Protein AF-A0A2V9J585-F1 (afdb_monomer)

Secondary structure (DSSP, 8-state):
--EEEEEEESSPPPPB---SS--S-EEEEPPGGGGGGGGGS-TT--EEEEEE-SSTTS----B--SSGGGTTPPPPHHHHHHHHHHHHHHHHHHTTSS-EEEEEEETT-TTSPP-EEEEEEGGGGG-TT--BPTTEEEEEEP-

Structure (mmCIF, N/CA/C/O backbone):
data_AF-A0A2V9J585-F1
#
_entry.id   AF-A0A2V9J585-F1
#
loop_
_atom_site.group_PDB
_atom_site.id
_atom_site.type_symbol
_atom_site.label_atom_id
_atom_site.label_alt_id
_atom_site.label_comp_id
_atom_site.label_asym_id
_atom_site.label_entity_id
_atom_site.label_seq_id
_atom_site.pdbx_PDB_ins_code
_atom_site.Cartn_x
_atom_site.Cartn_y
_atom_site.Cartn_z
_atom_site.occupancy
_atom_site.B_iso_or_equiv
_atom_site.auth_seq_id
_atom_site.auth_comp_id
_atom_site.auth_asym_id
_atom_site.auth_atom_id
_atom_site.pdbx_PDB_model_num
ATOM 1 N N . MET A 1 1 ? 8.440 -3.587 -15.898 1.00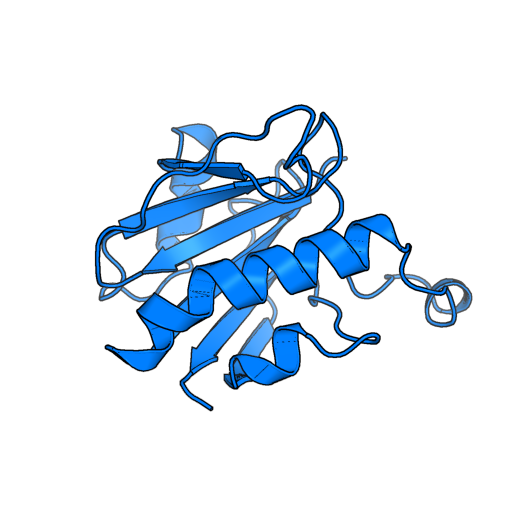 71.62 1 MET A N 1
ATOM 2 C CA . MET A 1 1 ? 7.281 -4.214 -15.216 1.00 71.62 1 MET A CA 1
ATOM 3 C C . MET A 1 1 ? 6.561 -3.144 -14.399 1.00 71.62 1 MET A C 1
ATOM 5 O O . MET A 1 1 ? 7.048 -2.021 -14.403 1.00 71.62 1 MET A O 1
ATOM 9 N N . CYS A 1 2 ? 5.401 -3.415 -13.790 1.00 87.12 2 CYS A N 1
ATOM 10 C CA . CYS A 1 2 ? 4.677 -2.428 -12.969 1.00 87.12 2 CYS A CA 1
ATOM 11 C C . CYS A 1 2 ? 4.684 -2.841 -11.495 1.00 87.12 2 CYS A C 1
ATOM 13 O O . CYS A 1 2 ? 4.619 -4.032 -11.210 1.00 87.12 2 CYS A O 1
ATOM 15 N N . GLN A 1 3 ? 4.762 -1.877 -10.582 1.00 90.12 3 GLN A N 1
ATOM 16 C CA . GLN A 1 3 ? 4.673 -2.115 -9.143 1.00 90.12 3 GLN A CA 1
ATOM 17 C C . GLN A 1 3 ? 3.216 -2.250 -8.699 1.00 90.12 3 GLN A C 1
ATOM 19 O O . GLN A 1 3 ? 2.321 -1.617 -9.267 1.00 90.12 3 GLN A O 1
ATOM 24 N N . ARG A 1 4 ? 2.997 -3.018 -7.633 1.00 90.31 4 ARG A N 1
ATOM 25 C CA . ARG A 1 4 ? 1.722 -3.125 -6.928 1.00 90.31 4 ARG A CA 1
ATOM 26 C C . ARG A 1 4 ? 1.959 -3.083 -5.427 1.00 90.31 4 ARG A C 1
ATOM 28 O O . ARG A 1 4 ? 2.781 -3.831 -4.905 1.00 90.31 4 ARG A O 1
ATOM 35 N N . LEU A 1 5 ? 1.222 -2.209 -4.747 1.00 95.38 5 LEU A N 1
ATOM 36 C CA . LEU A 1 5 ? 1.200 -2.148 -3.292 1.00 95.38 5 LEU A CA 1
ATOM 37 C C . LEU A 1 5 ? -0.072 -2.823 -2.788 1.00 95.38 5 LEU A C 1
ATOM 39 O O . LEU A 1 5 ? -1.173 -2.422 -3.153 1.00 95.38 5 LEU A O 1
ATOM 43 N N . TYR A 1 6 ? 0.067 -3.809 -1.920 1.00 96.69 6 TYR A N 1
ATOM 44 C CA . TYR A 1 6 ? -1.046 -4.464 -1.250 1.00 96.69 6 TYR A CA 1
ATOM 45 C C . TYR A 1 6 ? -1.171 -3.956 0.180 1.00 96.69 6 TYR A C 1
ATOM 47 O O . TYR A 1 6 ? -0.166 -3.696 0.841 1.00 96.69 6 TYR A O 1
ATOM 55 N N . ILE A 1 7 ? -2.407 -3.810 0.652 1.00 96.56 7 ILE A N 1
ATOM 56 C CA . ILE A 1 7 ? -2.727 -3.340 2.000 1.00 96.56 7 ILE A CA 1
ATOM 57 C C . ILE A 1 7 ? -3.572 -4.402 2.693 1.00 96.56 7 ILE A C 1
ATOM 59 O O . ILE A 1 7 ? -4.631 -4.775 2.189 1.00 96.56 7 ILE A O 1
ATOM 63 N N . ALA A 1 8 ? -3.133 -4.836 3.868 1.00 95.81 8 ALA A N 1
ATOM 64 C CA . ALA A 1 8 ? -3.860 -5.744 4.736 1.00 95.81 8 ALA A CA 1
ATOM 65 C C . ALA A 1 8 ? -4.245 -5.044 6.041 1.00 95.81 8 ALA A C 1
ATOM 67 O O . ALA A 1 8 ? -3.411 -4.445 6.724 1.00 95.81 8 ALA A O 1
ATOM 68 N N . SER A 1 9 ? -5.526 -5.116 6.386 1.00 93.56 9 SER A N 1
ATOM 69 C CA . SER A 1 9 ? -6.116 -4.448 7.544 1.00 93.56 9 SER A CA 1
ATOM 70 C C . SER A 1 9 ? -7.026 -5.399 8.320 1.00 93.56 9 SER A C 1
ATOM 72 O O . SER A 1 9 ? -7.628 -6.312 7.756 1.00 93.56 9 SER A O 1
ATOM 74 N N . ARG A 1 10 ? -7.139 -5.166 9.632 1.00 90.44 10 ARG A N 1
ATOM 75 C CA . ARG A 1 10 ? -8.094 -5.868 10.507 1.00 90.44 10 ARG A CA 1
ATOM 76 C C . ARG A 1 10 ? -9.520 -5.333 10.386 1.00 90.44 10 ARG A C 1
AT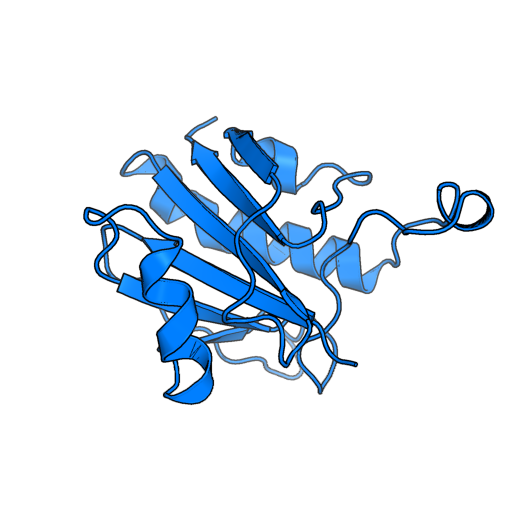OM 78 O O . ARG A 1 10 ? -10.457 -5.980 10.823 1.00 90.44 10 ARG A O 1
ATOM 85 N N . GLU A 1 11 ? -9.672 -4.133 9.838 1.00 89.19 11 GLU A N 1
ATOM 86 C CA . GLU A 1 11 ? -10.960 -3.475 9.613 1.00 89.19 11 GLU A CA 1
ATOM 87 C C . GLU A 1 11 ? -11.112 -3.098 8.137 1.00 89.19 11 GLU A C 1
ATOM 89 O O . GLU A 1 11 ? -10.098 -2.854 7.465 1.00 89.19 11 GLU A O 1
ATOM 94 N N . PRO A 1 12 ? -12.350 -3.011 7.623 1.00 91.9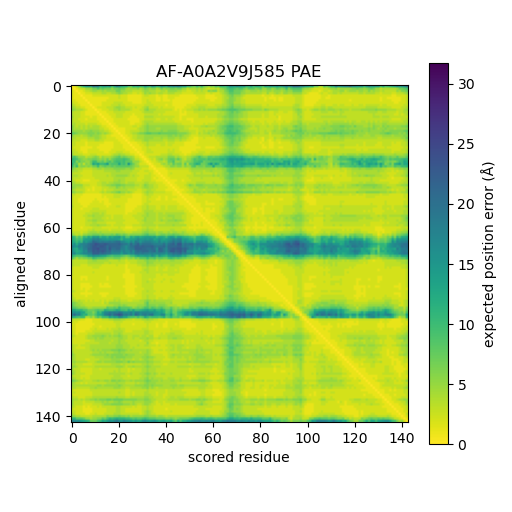4 12 PRO A N 1
ATOM 95 C CA . PRO A 1 12 ? -12.585 -2.628 6.244 1.00 91.94 12 PRO A CA 1
ATOM 96 C C . PRO A 1 12 ? -12.073 -1.210 5.981 1.00 91.94 12 PRO A C 1
ATOM 98 O O . PRO A 1 12 ? -12.373 -0.261 6.707 1.00 91.94 12 PRO A O 1
ATOM 101 N N . LEU A 1 13 ? -11.310 -1.064 4.902 1.00 93.31 13 LEU A N 1
ATOM 102 C CA . LEU A 1 13 ? -10.798 0.215 4.445 1.00 93.31 13 LEU A CA 1
ATOM 103 C C . LEU A 1 13 ? -11.760 0.874 3.455 1.00 93.31 13 LEU A C 1
ATOM 105 O O . LEU A 1 13 ? -12.401 0.215 2.633 1.00 93.31 13 LEU A O 1
ATOM 109 N N . ARG A 1 14 ? -11.832 2.208 3.503 1.00 94.81 14 ARG A N 1
ATOM 110 C CA . ARG A 1 14 ? -12.602 2.994 2.534 1.00 94.81 14 ARG A CA 1
ATOM 111 C C . ARG A 1 14 ? -11.933 2.920 1.164 1.00 94.81 14 ARG A C 1
ATOM 113 O O . ARG A 1 14 ? -10.779 3.313 1.033 1.00 94.81 14 ARG A O 1
ATOM 120 N N . LEU A 1 15 ? -12.671 2.519 0.137 1.00 96.69 15 LEU A N 1
ATOM 121 C CA . LEU A 1 15 ? -12.165 2.543 -1.235 1.00 96.69 15 LEU A CA 1
ATOM 122 C C . LEU A 1 15 ? -11.917 3.980 -1.710 1.00 96.69 15 LEU A C 1
ATOM 124 O O . LEU A 1 15 ? -12.672 4.901 -1.384 1.00 96.69 15 LEU A O 1
ATOM 128 N N . LEU A 1 16 ? -10.866 4.156 -2.504 1.00 96.00 16 LEU A N 1
ATOM 129 C CA . LEU A 1 16 ? -10.500 5.430 -3.107 1.00 96.00 16 LEU A CA 1
ATOM 130 C C . LEU A 1 16 ? -10.340 5.246 -4.606 1.00 96.00 16 LEU A C 1
ATOM 132 O O . LEU A 1 16 ? -9.646 4.338 -5.050 1.00 96.00 16 LEU A O 1
ATOM 136 N N . LYS A 1 17 ? -10.951 6.139 -5.380 1.00 94.44 17 LYS A N 1
ATOM 137 C CA . LYS A 1 17 ? -10.781 6.195 -6.828 1.00 94.44 17 LYS A CA 1
ATOM 138 C C . LYS A 1 17 ? -9.992 7.445 -7.177 1.00 94.44 17 LYS A C 1
ATOM 140 O O . LYS A 1 17 ? -10.307 8.523 -6.675 1.00 94.44 17 LYS A O 1
ATOM 145 N N . LYS A 1 18 ? -9.015 7.309 -8.071 1.00 92.19 18 LYS A N 1
ATOM 146 C CA . LYS A 1 18 ? -8.314 8.472 -8.612 1.00 92.19 18 LYS A CA 1
ATOM 147 C C . LYS A 1 18 ? -9.266 9.369 -9.382 1.00 92.19 18 LYS A C 1
ATOM 149 O O . LYS A 1 18 ? -10.143 8.909 -10.116 1.00 92.19 18 LYS A O 1
ATOM 154 N N . THR A 1 19 ? -9.023 10.662 -9.273 1.00 91.88 19 THR A N 1
ATOM 155 C CA . THR A 1 19 ? -9.659 11.675 -10.113 1.00 91.88 19 THR A CA 1
ATOM 156 C C . THR A 1 19 ? -8.588 12.584 -10.700 1.00 91.88 19 THR A C 1
ATOM 158 O O . THR A 1 19 ? -7.430 12.534 -10.291 1.00 91.88 19 THR A O 1
ATOM 161 N N . LYS A 1 20 ? -8.965 13.456 -11.641 1.00 89.81 20 LYS A N 1
ATOM 162 C CA . LYS A 1 20 ? -8.043 14.477 -12.162 1.00 89.81 20 LYS A CA 1
ATOM 163 C C . LYS A 1 20 ? -7.520 15.416 -11.064 1.00 89.81 20 LYS A C 1
ATOM 165 O O . LYS A 1 20 ? -6.421 15.935 -11.197 1.00 89.81 20 LYS A O 1
ATOM 170 N N . HIS A 1 21 ? -8.293 15.620 -9.995 1.00 89.81 21 HIS A N 1
ATOM 171 C CA . HIS A 1 21 ? -7.930 16.493 -8.875 1.00 89.81 21 HIS A CA 1
ATOM 172 C C . HIS A 1 21 ? -7.216 15.745 -7.739 1.00 89.81 21 HIS A C 1
ATOM 174 O O . HIS A 1 21 ? -6.456 16.351 -6.993 1.00 89.81 21 HIS A O 1
ATOM 180 N N . GLU A 1 22 ? -7.417 14.429 -7.628 1.00 89.88 22 GLU A N 1
ATOM 181 C CA . GLU A 1 22 ? -6.745 13.562 -6.655 1.00 89.88 22 GLU A CA 1
ATOM 182 C C . GLU A 1 22 ? -6.152 12.320 -7.356 1.00 89.88 22 GLU A C 1
ATOM 184 O O . GLU A 1 22 ? -6.733 11.232 -7.289 1.00 89.88 22 GLU A O 1
ATOM 189 N N . PRO A 1 23 ? -5.015 12.453 -8.068 1.00 93.88 23 PRO A N 1
ATOM 190 C CA . PRO A 1 23 ? -4.446 11.357 -8.859 1.00 93.88 23 PRO A CA 1
ATOM 191 C C . PRO A 1 23 ? -3.500 10.443 -8.065 1.00 93.88 23 PRO A C 1
ATOM 193 O O . PRO A 1 23 ? -3.114 9.389 -8.560 1.00 93.88 23 PRO A O 1
ATOM 196 N N . TYR A 1 24 ? -3.109 10.832 -6.850 1.00 95.56 24 TYR A N 1
ATOM 197 C CA . TYR A 1 24 ? -1.948 10.267 -6.148 1.00 95.56 24 TYR A CA 1
ATOM 198 C C . TYR A 1 24 ? -2.213 8.981 -5.363 1.00 95.56 24 TYR A C 1
ATOM 200 O O . TYR A 1 24 ? -1.274 8.396 -4.835 1.00 95.56 24 TYR A O 1
ATOM 208 N N . LEU A 1 25 ? -3.467 8.538 -5.251 1.00 96.69 25 LEU A N 1
ATOM 209 C CA . LEU A 1 25 ? -3.783 7.279 -4.585 1.00 96.69 25 LEU A CA 1
ATOM 210 C C . LEU A 1 25 ? -5.105 6.706 -5.086 1.00 96.69 25 LEU A C 1
ATOM 212 O O . LEU A 1 25 ? -6.132 7.382 -5.108 1.00 96.69 25 LEU A O 1
ATOM 216 N N . GLU A 1 26 ? -5.074 5.428 -5.419 1.00 96.62 26 GLU A N 1
ATOM 217 C CA . GLU A 1 26 ? -6.241 4.577 -5.592 1.00 96.62 26 GLU A CA 1
ATOM 218 C C . GLU A 1 26 ? -6.195 3.463 -4.548 1.00 96.62 26 GLU A C 1
ATOM 220 O O . GLU A 1 26 ? -5.114 2.955 -4.263 1.00 96.62 26 GLU A O 1
ATOM 225 N N . VAL A 1 27 ? -7.345 3.057 -4.013 1.00 97.06 27 VAL A N 1
ATOM 226 C CA . VAL A 1 27 ? -7.484 1.858 -3.180 1.00 97.06 27 VAL A CA 1
ATOM 227 C C . VAL A 1 27 ? -8.708 1.086 -3.645 1.00 97.06 27 VAL A C 1
ATOM 229 O O . VAL A 1 27 ? -9.835 1.584 -3.565 1.00 97.06 27 VAL A O 1
ATOM 232 N N . ARG A 1 28 ? -8.481 -0.136 -4.122 1.00 96.25 28 ARG A N 1
ATOM 233 C CA . ARG A 1 28 ? -9.509 -1.051 -4.630 1.00 96.25 28 ARG A CA 1
ATOM 234 C C . ARG A 1 28 ? -9.502 -2.354 -3.828 1.00 96.25 28 ARG A C 1
ATOM 236 O O . ARG A 1 28 ? -8.472 -2.684 -3.238 1.00 96.25 28 ARG A O 1
ATOM 243 N N . PRO A 1 29 ? -10.620 -3.102 -3.793 1.00 95.75 29 PRO A N 1
ATOM 244 C CA . PRO A 1 29 ? -10.613 -4.465 -3.270 1.00 95.75 29 PRO A CA 1
ATOM 245 C C . PRO A 1 29 ? -9.546 -5.309 -3.974 1.00 95.75 29 PRO A C 1
ATOM 247 O O . PRO A 1 29 ? -9.229 -5.045 -5.138 1.00 95.75 29 PRO A O 1
ATOM 250 N N . LEU A 1 30 ? -9.002 -6.304 -3.272 1.00 93.12 30 LEU A N 1
ATOM 251 C CA . LEU A 1 30 ? -8.110 -7.286 -3.882 1.00 93.12 30 LEU A CA 1
ATOM 252 C C . LEU A 1 30 ? -8.824 -7.981 -5.053 1.00 93.12 30 LEU A C 1
ATOM 254 O O . LEU A 1 30 ? -9.955 -8.441 -4.898 1.00 93.12 30 LEU A O 1
ATOM 258 N N . ASP A 1 31 ? -8.169 -8.026 -6.210 1.00 84.31 31 ASP A N 1
ATOM 259 C CA . ASP A 1 31 ? -8.638 -8.781 -7.370 1.00 84.31 31 ASP A CA 1
ATOM 260 C C . ASP A 1 31 ? -8.106 -10.224 -7.343 1.00 84.31 31 ASP A C 1
ATOM 262 O O . ASP A 1 31 ? -7.288 -10.592 -6.498 1.00 84.31 31 ASP A O 1
ATOM 266 N N . GLU A 1 32 ? -8.575 -11.060 -8.272 1.00 78.75 32 GLU A N 1
ATOM 267 C CA . GLU A 1 32 ? -8.165 -12.467 -8.349 1.00 78.75 32 GLU A CA 1
ATOM 268 C C . GLU A 1 32 ? -6.651 -12.629 -8.550 1.00 78.75 32 GLU A C 1
ATOM 270 O O . GLU A 1 32 ? -6.055 -13.543 -7.980 1.00 78.75 32 GLU A O 1
ATOM 275 N N . VAL A 1 33 ? -6.012 -11.710 -9.286 1.00 72.50 33 VAL A N 1
ATOM 276 C CA . VAL A 1 33 ? -4.560 -11.724 -9.541 1.00 72.50 33 VAL A CA 1
ATOM 277 C C . VAL A 1 33 ? -3.776 -11.525 -8.244 1.00 72.50 33 VAL A C 1
ATOM 279 O O . VAL A 1 33 ? -2.719 -12.120 -8.065 1.00 72.50 33 VAL A O 1
ATOM 282 N N . GLY A 1 34 ? -4.303 -10.723 -7.319 1.00 74.50 34 GLY A N 1
ATOM 283 C CA . GLY A 1 34 ? -3.716 -10.508 -6.003 1.00 74.50 34 GLY A CA 1
ATOM 284 C C . GLY A 1 34 ? -3.978 -11.628 -4.990 1.00 74.50 34 GLY A C 1
ATOM 285 O O . GLY A 1 34 ? -3.401 -11.596 -3.908 1.00 74.50 34 GLY A O 1
ATOM 286 N N . THR A 1 35 ? -4.807 -12.635 -5.288 1.00 84.19 35 THR A N 1
ATOM 287 C CA . THR A 1 35 ? -5.135 -13.722 -4.338 1.00 84.19 35 THR A CA 1
ATOM 288 C C . THR A 1 35 ? -3.910 -14.378 -3.681 1.00 84.19 35 THR A C 1
ATOM 290 O O . THR A 1 35 ? -3.956 -14.597 -2.463 1.00 84.19 35 THR A O 1
ATOM 293 N N . PRO A 1 36 ? -2.798 -14.640 -4.402 1.00 91.06 36 PRO A N 1
ATOM 294 C CA . PRO A 1 36 ? -1.595 -15.211 -3.806 1.00 91.06 36 PRO A CA 1
ATOM 295 C C . PRO A 1 36 ? -1.030 -14.412 -2.629 1.00 91.06 36 PRO A C 1
ATOM 297 O O . PRO A 1 36 ? -0.583 -15.011 -1.649 1.00 91.06 36 PRO A O 1
ATOM 300 N N . VAL A 1 37 ? -1.136 -13.075 -2.644 1.00 92.00 37 VAL A N 1
ATOM 301 C CA . VAL A 1 37 ? -0.523 -12.223 -1.609 1.00 92.00 37 VAL A CA 1
ATOM 302 C C . VAL A 1 37 ? -1.155 -12.396 -0.230 1.00 92.00 37 VAL A C 1
ATOM 304 O O . VAL A 1 37 ? -0.541 -12.054 0.780 1.00 92.00 37 VAL A O 1
ATOM 307 N N . ARG A 1 38 ? -2.364 -12.976 -0.150 1.00 92.38 38 ARG A N 1
ATOM 308 C CA . ARG A 1 38 ? -3.039 -13.262 1.126 1.00 92.38 38 ARG A CA 1
ATOM 309 C C . ARG A 1 38 ? -2.159 -14.091 2.060 1.00 92.38 38 ARG A C 1
ATOM 311 O O . ARG A 1 38 ? -2.216 -13.886 3.268 1.00 92.38 38 ARG A O 1
ATOM 318 N N . ARG A 1 39 ? -1.354 -15.013 1.521 1.00 92.44 39 ARG A N 1
ATOM 319 C CA . ARG A 1 39 ? -0.506 -15.911 2.321 1.00 92.44 39 ARG A CA 1
ATOM 320 C C . ARG A 1 39 ? 0.663 -15.204 3.009 1.00 92.44 39 ARG A C 1
ATOM 322 O O . ARG A 1 39 ? 1.217 -15.754 3.956 1.00 92.44 39 ARG A O 1
ATOM 329 N N . HIS A 1 40 ? 1.017 -14.005 2.547 1.00 93.62 40 HIS A N 1
ATOM 330 C CA . HIS A 1 40 ? 2.125 -13.218 3.090 1.00 93.62 40 HIS A CA 1
ATOM 331 C C . HIS A 1 40 ? 1.717 -12.406 4.320 1.00 93.62 40 HIS A C 1
ATOM 333 O O . HIS A 1 40 ? 2.559 -12.054 5.144 1.00 93.62 40 HIS A O 1
ATOM 339 N N . PHE A 1 41 ? 0.424 -12.115 4.463 1.00 92.94 41 PHE A N 1
ATOM 340 C CA . PHE A 1 41 ? -0.108 -11.354 5.587 1.00 92.94 41 PHE A CA 1
ATOM 341 C C . PHE A 1 41 ? -0.489 -12.257 6.759 1.00 92.94 41 PHE A C 1
ATOM 343 O O . PHE A 1 41 ? -0.848 -13.426 6.600 1.00 92.94 41 PHE A O 1
ATOM 350 N N . ARG A 1 42 ? -0.442 -11.705 7.977 1.00 90.25 42 ARG A N 1
ATOM 351 C CA . ARG A 1 42 ? -0.869 -12.452 9.170 1.00 90.25 42 ARG A CA 1
ATOM 352 C C . ARG A 1 42 ? -2.376 -12.719 9.109 1.00 90.25 42 ARG A C 1
ATOM 354 O O . ARG A 1 42 ? -3.146 -11.872 8.669 1.00 90.25 42 ARG A O 1
ATOM 361 N N . LYS A 1 43 ? -2.808 -13.872 9.632 1.00 88.06 43 LYS A N 1
ATOM 362 C CA . LYS A 1 43 ? -4.212 -14.340 9.570 1.00 88.06 43 LYS A CA 1
ATOM 363 C C . LYS A 1 43 ? -5.240 -13.367 10.160 1.00 88.06 43 LYS A C 1
ATOM 365 O O . LYS A 1 43 ? -6.393 -13.399 9.763 1.00 88.06 43 LYS A O 1
ATOM 370 N N . GLU A 1 44 ? -4.820 -12.518 11.091 1.00 89.88 44 GLU A N 1
ATOM 371 C CA . GLU A 1 44 ? -5.654 -11.484 11.715 1.00 89.88 44 GLU A CA 1
ATOM 372 C C . GLU A 1 44 ? -6.011 -10.310 10.781 1.00 89.88 44 GLU A C 1
ATOM 374 O O . GLU A 1 44 ? -6.883 -9.514 11.118 1.00 89.88 44 GLU A O 1
ATOM 379 N N . PHE A 1 45 ? -5.353 -10.178 9.622 1.00 90.94 45 PHE A N 1
ATOM 380 C CA . PHE A 1 45 ? -5.673 -9.170 8.609 1.00 90.94 45 PHE A CA 1
ATOM 381 C C . PHE A 1 45 ? -6.631 -9.749 7.564 1.00 90.94 45 PHE A C 1
ATOM 383 O O . PHE A 1 45 ? -6.226 -10.297 6.539 1.00 90.94 45 PHE A O 1
ATOM 390 N N . GLU A 1 46 ? -7.927 -9.646 7.839 1.00 90.38 46 GLU A N 1
ATOM 391 C CA . GLU A 1 46 ? -8.967 -10.270 7.015 1.00 90.38 46 GLU A CA 1
ATOM 392 C C . GLU A 1 46 ? -9.273 -9.485 5.733 1.00 90.38 46 GLU A C 1
ATOM 394 O O . GLU A 1 46 ? -9.655 -10.083 4.719 1.00 90.38 46 GLU A O 1
ATOM 399 N N . HIS A 1 47 ? -9.059 -8.165 5.755 1.00 93.50 47 HIS A N 1
ATOM 400 C CA . HIS A 1 47 ? -9.395 -7.261 4.661 1.00 93.50 47 HIS A CA 1
ATOM 401 C C . HIS A 1 47 ? -8.157 -6.904 3.839 1.00 93.50 47 HIS A C 1
ATOM 403 O O . HIS A 1 47 ? -7.211 -6.306 4.356 1.00 93.50 47 HIS A O 1
ATOM 409 N N . LEU A 1 48 ? -8.190 -7.243 2.549 1.00 95.75 48 LEU A N 1
ATOM 410 C CA . LEU A 1 48 ? -7.083 -7.056 1.615 1.00 95.75 48 LEU A CA 1
ATOM 411 C C . LEU A 1 48 ? -7.478 -6.123 0.471 1.00 95.75 48 LEU A C 1
ATOM 413 O O . LEU A 1 48 ? -8.580 -6.212 -0.077 1.00 95.75 48 LEU A O 1
ATOM 417 N N . TYR A 1 49 ? -6.547 -5.256 0.096 1.00 96.69 49 TYR A N 1
ATOM 418 C CA . TYR A 1 49 ? -6.729 -4.230 -0.922 1.00 96.69 49 TYR A CA 1
ATOM 419 C C . TYR A 1 49 ? -5.485 -4.116 -1.792 1.00 96.69 49 TYR A C 1
ATOM 421 O O . TYR A 1 49 ? -4.379 -4.434 -1.356 1.00 96.69 49 TYR A O 1
ATOM 429 N N . VAL A 1 50 ? -5.669 -3.587 -2.998 1.00 95.75 50 VAL A N 1
ATOM 430 C CA . VAL A 1 50 ? -4.579 -3.130 -3.861 1.00 95.75 50 VAL A CA 1
ATOM 431 C C . VAL A 1 50 ? -4.604 -1.607 -3.934 1.00 95.75 50 VAL A C 1
ATOM 433 O O . VAL A 1 50 ? -5.662 -0.990 -4.100 1.00 95.75 50 VAL A O 1
ATOM 436 N N . ALA A 1 51 ? -3.432 -1.001 -3.795 1.00 95.81 51 ALA A N 1
ATOM 437 C CA . ALA A 1 51 ? -3.218 0.425 -3.903 1.00 95.81 51 ALA A CA 1
ATOM 438 C C . ALA A 1 51 ? -2.442 0.767 -5.176 1.00 95.81 51 ALA A C 1
ATOM 440 O O . ALA A 1 51 ? -1.444 0.131 -5.515 1.00 95.81 51 ALA A O 1
ATOM 441 N N . GLY A 1 52 ? -2.917 1.798 -5.871 1.00 95.06 52 GLY A N 1
ATOM 442 C CA . GLY A 1 52 ? -2.259 2.371 -7.040 1.00 95.06 52 GLY A CA 1
ATOM 443 C C . GLY A 1 52 ? -1.721 3.763 -6.730 1.00 95.06 52 GLY A C 1
ATOM 444 O O . GLY A 1 52 ? -2.476 4.627 -6.285 1.00 95.06 52 GLY A O 1
ATOM 445 N N . ALA A 1 53 ? -0.439 3.987 -7.003 1.00 96.19 53 ALA A N 1
ATOM 446 C CA . ALA A 1 53 ? 0.228 5.287 -6.937 1.00 96.19 53 ALA A CA 1
ATOM 447 C C . ALA A 1 53 ? -0.102 6.152 -8.159 1.00 96.19 53 ALA A C 1
ATOM 449 O O . ALA A 1 53 ? -0.900 5.736 -8.982 1.00 96.19 53 ALA A O 1
ATOM 450 N N . HIS A 1 54 ? 0.472 7.344 -8.308 1.00 94.88 54 HIS A N 1
ATOM 451 C CA . HIS A 1 54 ? 0.052 8.332 -9.314 1.00 94.88 54 HIS A CA 1
ATOM 452 C C . HIS A 1 54 ? 0.017 7.865 -10.788 1.00 94.88 54 HIS A C 1
ATOM 454 O O . HIS A 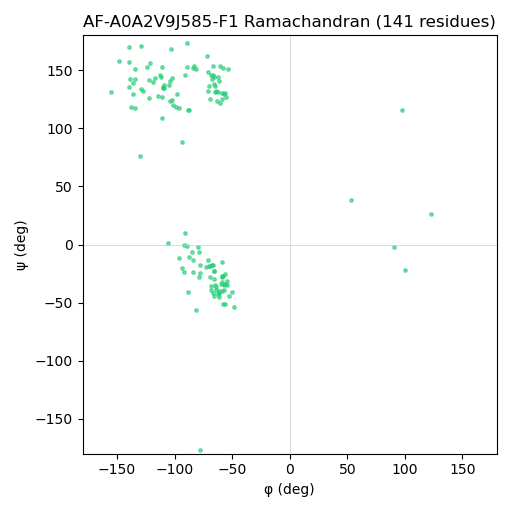1 54 ? -0.837 8.335 -11.545 1.00 94.88 54 HIS A O 1
ATOM 460 N N . ALA A 1 55 ? 0.886 6.943 -11.218 1.00 93.81 55 ALA A N 1
ATOM 461 C CA . ALA A 1 55 ? 0.976 6.566 -12.628 1.00 93.81 55 ALA A CA 1
ATOM 462 C C . ALA A 1 55 ? -0.302 5.849 -13.128 1.00 93.81 55 ALA A C 1
ATOM 464 O O . ALA A 1 55 ? -0.991 5.186 -12.340 1.00 93.81 55 ALA A O 1
ATOM 465 N N . PRO A 1 56 ? -0.623 5.911 -14.439 1.00 89.94 56 PRO A N 1
ATOM 466 C CA . PRO A 1 56 ? -1.780 5.209 -15.008 1.00 89.94 56 PRO A CA 1
ATOM 467 C C . PRO A 1 56 ? -1.755 3.695 -14.767 1.00 89.94 56 PRO A C 1
ATOM 469 O O . PRO A 1 56 ? -2.793 3.093 -14.518 1.00 89.94 56 PRO A O 1
ATOM 472 N N . CYS A 1 57 ? -0.564 3.093 -14.773 1.00 90.12 57 CYS A N 1
ATOM 473 C CA . CYS A 1 57 ? -0.359 1.676 -14.471 1.00 90.12 57 CYS A CA 1
ATOM 474 C C . CYS A 1 57 ? -0.362 1.339 -12.967 1.00 90.12 57 CYS A C 1
ATOM 476 O O . CYS A 1 57 ? -0.228 0.172 -12.614 1.00 90.12 57 CYS A O 1
ATOM 478 N N . GLY A 1 58 ? -0.502 2.334 -12.084 1.00 91.00 58 GLY A N 1
ATOM 479 C CA . GLY A 1 58 ? -0.469 2.164 -10.627 1.00 91.00 58 GLY A CA 1
ATOM 480 C C . GLY A 1 58 ? 0.917 2.293 -9.985 1.00 91.00 58 GLY A C 1
ATOM 481 O O . GLY A 1 58 ? 1.002 2.237 -8.761 1.00 91.00 58 GLY A O 1
ATOM 482 N N . CYS A 1 59 ? 1.977 2.503 -10.774 1.00 93.88 59 CYS A N 1
ATOM 483 C CA . CYS A 1 59 ? 3.340 2.739 -10.285 1.00 93.88 59 CYS A CA 1
ATOM 484 C C . CYS A 1 59 ? 3.530 4.115 -9.631 1.00 93.88 59 CYS A C 1
ATOM 486 O O . CYS A 1 59 ? 2.750 5.046 -9.849 1.00 93.88 59 CYS A O 1
ATOM 488 N N . GLY A 1 60 ? 4.616 4.232 -8.864 1.00 93.56 60 GLY A N 1
ATOM 489 C CA . GLY A 1 60 ? 4.999 5.453 -8.149 1.00 93.56 60 GLY A CA 1
ATOM 490 C C . GLY A 1 60 ? 5.150 5.257 -6.641 1.00 93.56 60 GLY A C 1
ATOM 491 O O . GLY A 1 60 ? 4.943 6.194 -5.870 1.00 93.56 60 GLY A O 1
ATOM 492 N N . PHE A 1 61 ? 5.454 4.027 -6.214 1.00 94.44 61 PHE A N 1
ATOM 493 C CA . PHE A 1 61 ? 5.850 3.724 -4.844 1.00 94.44 61 PHE A CA 1
ATOM 494 C C . PHE A 1 61 ? 7.383 3.620 -4.805 1.00 94.44 61 PHE A C 1
ATOM 496 O O . PHE A 1 61 ? 7.947 2.759 -5.487 1.00 94.44 61 PHE A O 1
ATOM 503 N N . PRO A 1 62 ? 8.087 4.475 -4.041 1.00 93.12 62 PRO A N 1
ATOM 504 C CA . PRO A 1 62 ? 9.545 4.462 -4.016 1.00 93.12 62 PRO A CA 1
ATOM 505 C C . PRO A 1 62 ? 10.084 3.116 -3.532 1.00 93.12 62 PRO A C 1
ATOM 507 O O . PRO A 1 62 ? 9.809 2.704 -2.410 1.00 93.12 62 PRO A O 1
ATOM 510 N N . GLU A 1 63 ? 10.897 2.453 -4.345 1.00 90.88 63 GLU A N 1
ATOM 511 C CA . GLU A 1 63 ? 11.589 1.214 -3.979 1.00 90.88 63 GLU A CA 1
ATOM 512 C C . GLU A 1 63 ? 13.092 1.478 -3.850 1.00 90.88 63 GLU A C 1
ATOM 514 O O . GLU A 1 63 ? 13.634 2.418 -4.450 1.00 90.88 63 GLU A O 1
ATOM 519 N N . HIS A 1 64 ? 13.776 0.686 -3.027 1.00 86.12 64 HIS A N 1
ATOM 520 C CA . HIS A 1 64 ? 15.226 0.683 -2.976 1.00 86.12 64 HIS A CA 1
ATOM 521 C C . HIS A 1 64 ? 15.772 0.223 -4.327 1.00 86.12 64 HIS A C 1
ATOM 523 O O . HIS A 1 64 ? 15.450 -0.872 -4.783 1.00 86.12 64 HIS A O 1
ATOM 529 N N . PRO A 1 65 ? 16.614 1.039 -4.970 1.00 76.12 65 PRO A N 1
ATOM 530 C CA . PRO A 1 65 ? 17.194 0.658 -6.237 1.00 76.12 65 PRO A CA 1
ATOM 531 C C . PRO A 1 65 ? 18.113 -0.550 -6.052 1.00 76.12 65 PRO A C 1
ATOM 533 O O . PRO A 1 65 ? 18.933 -0.590 -5.133 1.00 76.12 65 PRO A O 1
ATOM 536 N N . SER A 1 66 ? 18.007 -1.507 -6.967 1.00 67.25 66 SER A N 1
ATOM 537 C CA . SER A 1 66 ? 18.832 -2.715 -6.997 1.00 67.25 66 SER A CA 1
ATOM 538 C C . SER A 1 66 ? 20.279 -2.452 -7.446 1.00 67.25 66 SER A C 1
ATOM 540 O O . SER A 1 66 ? 21.161 -3.251 -7.149 1.00 67.25 66 SER A O 1
ATOM 542 N N . GLY A 1 67 ? 20.555 -1.323 -8.115 1.00 61.72 67 GLY A N 1
ATOM 543 C CA . GLY A 1 67 ? 21.896 -0.935 -8.575 1.00 61.72 67 GLY A CA 1
ATOM 544 C C . GLY A 1 67 ? 22.560 0.153 -7.720 1.00 61.72 67 GLY A C 1
ATOM 545 O O . GLY A 1 67 ? 21.918 1.131 -7.337 1.00 61.72 67 GLY A O 1
ATOM 546 N N . GLU A 1 68 ? 23.872 0.040 -7.476 1.00 56.88 68 GLU A N 1
ATOM 547 C CA . GLU A 1 68 ? 24.644 1.006 -6.668 1.00 56.88 68 GLU A CA 1
ATOM 548 C C . GLU A 1 68 ? 24.574 2.449 -7.188 1.00 56.88 68 GLU A C 1
ATOM 550 O O . GLU A 1 68 ? 24.393 3.374 -6.400 1.00 56.88 68 GLU A O 1
ATOM 555 N N . HIS A 1 69 ? 24.598 2.640 -8.510 1.00 56.12 69 HIS A N 1
ATOM 556 C CA . HIS A 1 69 ? 24.519 3.959 -9.153 1.00 56.12 69 HIS A CA 1
ATOM 557 C C . HIS A 1 69 ? 23.159 4.653 -8.977 1.00 56.12 69 HIS A C 1
ATOM 559 O O . HIS A 1 69 ? 23.046 5.863 -9.151 1.00 56.12 69 HIS A O 1
ATOM 565 N N . GLN A 1 70 ? 22.116 3.904 -8.616 1.00 60.25 70 GLN A N 1
ATOM 566 C CA . GLN A 1 70 ? 20.764 4.431 -8.444 1.00 60.25 70 GLN A CA 1
ATOM 567 C C . GLN A 1 70 ? 20.447 4.764 -6.977 1.00 60.25 70 GLN A C 1
ATOM 569 O O . GLN A 1 70 ? 19.471 5.466 -6.722 1.00 60.25 70 GLN A O 1
ATOM 574 N N . LYS A 1 71 ? 21.279 4.343 -6.006 1.00 59.44 71 LYS A N 1
ATOM 575 C CA . LYS A 1 71 ? 21.072 4.606 -4.563 1.00 59.44 71 LYS A CA 1
ATOM 576 C C . LYS A 1 71 ? 21.005 6.100 -4.219 1.00 59.44 71 LYS A C 1
ATOM 578 O O . LYS A 1 71 ? 20.330 6.463 -3.261 1.00 59.44 71 LYS A O 1
ATOM 583 N N . ALA A 1 72 ? 21.645 6.954 -5.021 1.00 64.44 72 ALA A N 1
ATOM 584 C CA . ALA A 1 72 ? 21.629 8.411 -4.873 1.00 64.44 72 ALA A CA 1
ATOM 585 C C . ALA A 1 72 ? 20.515 9.116 -5.678 1.00 64.44 72 ALA A C 1
ATOM 587 O O . ALA A 1 72 ? 20.409 10.343 -5.635 1.00 64.44 72 ALA A O 1
ATOM 588 N N . ALA A 1 73 ? 19.688 8.375 -6.426 1.00 75.44 73 ALA A N 1
ATOM 589 C CA . ALA A 1 73 ? 18.612 8.968 -7.208 1.00 75.44 73 ALA A CA 1
ATOM 590 C C . ALA A 1 73 ? 17.583 9.626 -6.278 1.00 75.44 73 ALA A C 1
ATOM 592 O O . ALA A 1 73 ? 17.122 9.032 -5.298 1.00 75.44 73 ALA A O 1
ATOM 593 N N . LYS A 1 74 ? 17.204 10.866 -6.594 1.00 85.38 74 LYS A N 1
ATOM 594 C CA . LYS A 1 74 ? 16.141 11.571 -5.873 1.00 85.38 74 LYS A CA 1
ATOM 595 C C . LYS A 1 74 ? 14.800 10.885 -6.143 1.00 85.38 74 LYS A C 1
ATOM 597 O O . LYS A 1 74 ? 14.550 10.437 -7.258 1.00 85.38 74 LYS A O 1
ATOM 602 N N . ILE A 1 75 ? 13.945 10.808 -5.126 1.00 90.69 75 ILE A N 1
ATOM 603 C CA . ILE A 1 75 ? 12.557 10.357 -5.295 1.00 90.69 75 ILE A CA 1
ATOM 604 C C . ILE A 1 75 ? 11.792 11.448 -6.054 1.00 90.69 75 ILE A C 1
ATOM 606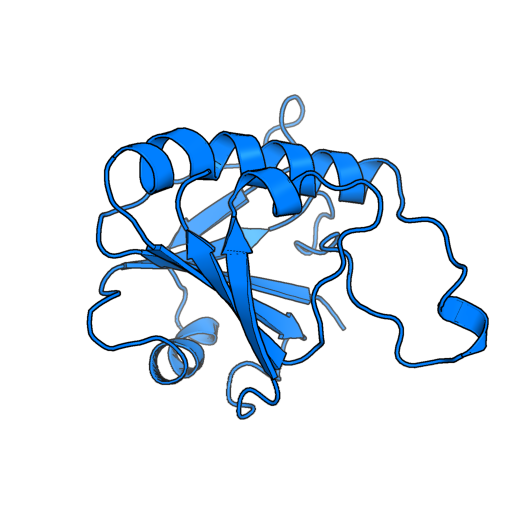 O O . ILE A 1 75 ? 11.906 12.630 -5.711 1.00 90.69 75 ILE A O 1
ATOM 610 N N . ALA A 1 76 ? 11.040 11.058 -7.087 1.00 92.38 76 ALA A N 1
ATOM 611 C CA . ALA A 1 76 ? 10.241 11.982 -7.886 1.00 92.38 76 ALA A CA 1
ATOM 612 C C . ALA A 1 76 ? 9.188 12.701 -7.025 1.00 92.38 76 ALA A C 1
ATOM 614 O O . ALA A 1 76 ? 8.744 12.194 -5.991 1.00 92.38 76 ALA A O 1
ATOM 615 N N . GLN A 1 77 ? 8.776 13.904 -7.429 1.00 93.81 77 GLN A N 1
ATOM 616 C CA . GLN A 1 77 ? 7.807 14.687 -6.657 1.00 93.81 77 GLN A CA 1
ATOM 617 C C . GLN A 1 77 ? 6.467 13.951 -6.528 1.00 93.81 77 GLN A C 1
ATOM 619 O O . GLN A 1 77 ? 5.856 13.951 -5.464 1.00 93.81 77 GLN A O 1
ATOM 624 N N . GLU A 1 78 ? 6.031 13.300 -7.595 1.00 95.12 78 GLU A N 1
ATOM 625 C CA . GLU A 1 78 ? 4.767 12.585 -7.707 1.00 95.12 78 GLU A CA 1
ATOM 626 C C . GLU A 1 78 ? 4.730 11.332 -6.822 1.00 95.12 78 GLU A C 1
ATOM 628 O O . GLU A 1 78 ? 3.703 11.032 -6.202 1.00 95.12 78 GLU A O 1
ATOM 633 N N . ASP A 1 79 ? 5.866 10.648 -6.684 1.00 95.00 79 ASP A N 1
ATOM 634 C CA . ASP A 1 79 ? 6.032 9.532 -5.751 1.00 95.00 79 ASP A CA 1
ATOM 635 C C . ASP A 1 79 ? 5.948 10.022 -4.301 1.00 95.00 79 ASP A C 1
ATOM 637 O O . ASP A 1 79 ? 5.276 9.418 -3.465 1.00 95.00 79 ASP A O 1
ATOM 641 N N . ARG A 1 80 ? 6.561 11.172 -3.990 1.00 94.62 80 ARG A N 1
ATOM 642 C CA . ARG A 1 80 ? 6.446 11.779 -2.653 1.00 94.62 80 ARG A CA 1
ATOM 643 C C . ARG A 1 80 ? 5.004 12.159 -2.329 1.00 94.62 80 ARG A C 1
ATOM 645 O O . ARG A 1 80 ? 4.537 11.889 -1.226 1.00 94.62 80 ARG A O 1
ATOM 652 N N . LEU A 1 81 ? 4.281 12.741 -3.286 1.00 95.25 81 LEU A N 1
ATOM 653 C CA . LEU A 1 81 ? 2.862 13.076 -3.127 1.00 95.25 81 LEU A CA 1
ATOM 654 C C . LEU A 1 81 ? 1.997 11.819 -2.946 1.00 95.25 81 LEU A C 1
ATOM 656 O O . LEU A 1 81 ? 1.076 11.823 -2.128 1.00 95.25 81 LEU A O 1
ATOM 660 N N . THR A 1 82 ? 2.332 10.728 -3.639 1.00 96.19 82 THR A N 1
ATOM 661 C CA . 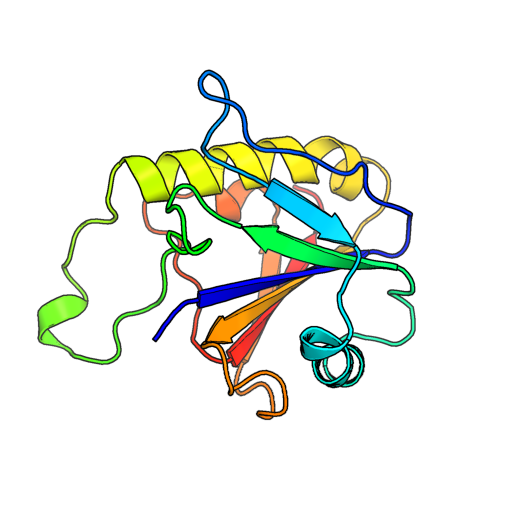THR A 1 82 ? 1.725 9.406 -3.418 1.00 96.19 82 THR A CA 1
ATOM 662 C C . THR A 1 82 ? 1.921 8.951 -1.972 1.00 96.19 82 THR A C 1
ATOM 664 O O . THR A 1 82 ? 0.945 8.621 -1.296 1.00 96.19 82 THR A O 1
ATOM 667 N N . MET A 1 83 ? 3.155 8.980 -1.459 1.00 96.62 83 MET A N 1
ATOM 668 C CA . MET A 1 83 ? 3.452 8.554 -0.086 1.00 96.62 83 MET A CA 1
ATOM 669 C C . MET A 1 83 ? 2.779 9.443 0.963 1.00 96.62 83 MET A C 1
ATOM 671 O O . MET A 1 83 ? 2.216 8.938 1.935 1.00 96.62 83 MET A O 1
ATOM 675 N N . GLN A 1 84 ? 2.734 10.759 0.740 1.00 95.50 84 GLN A N 1
ATOM 676 C CA . GLN A 1 84 ? 1.987 11.687 1.591 1.00 95.50 84 GLN A CA 1
ATOM 677 C C . GLN A 1 84 ? 0.488 11.374 1.601 1.00 95.50 84 GLN A C 1
ATOM 679 O O . GLN A 1 84 ? -0.142 11.389 2.663 1.00 95.50 84 GLN A O 1
ATOM 684 N N . ARG A 1 85 ? -0.097 11.053 0.441 1.00 95.81 85 ARG A N 1
ATOM 685 C CA . ARG A 1 85 ? -1.512 10.681 0.349 1.00 95.81 85 ARG A CA 1
ATOM 686 C C . ARG A 1 85 ? -1.788 9.336 1.020 1.00 95.81 85 ARG A C 1
ATOM 688 O O . ARG A 1 85 ? -2.793 9.220 1.719 1.00 95.81 85 ARG A O 1
ATOM 695 N N . LEU A 1 86 ? -0.895 8.357 0.873 1.00 96.44 86 LEU A N 1
ATOM 696 C CA . LEU A 1 86 ? -0.970 7.071 1.570 1.00 96.44 86 LEU A CA 1
ATOM 697 C C . LEU A 1 86 ? -0.901 7.258 3.091 1.00 96.44 86 LEU A C 1
ATOM 699 O O . LEU A 1 86 ? -1.730 6.712 3.816 1.00 96.44 86 LEU A O 1
ATOM 703 N N . HIS A 1 87 ? 0.023 8.090 3.574 1.00 95.75 87 HIS A N 1
ATOM 704 C CA . HIS A 1 87 ? 0.127 8.452 4.985 1.00 95.75 87 HIS A CA 1
ATOM 705 C C . HIS A 1 87 ? -1.183 9.057 5.516 1.00 95.75 87 HIS A C 1
ATOM 707 O O . HIS A 1 87 ? -1.738 8.582 6.509 1.00 95.75 87 HIS A O 1
ATOM 713 N N . GLN A 1 88 ? -1.725 10.066 4.824 1.00 95.06 88 GLN A N 1
ATOM 714 C CA . GLN A 1 88 ? -2.999 10.698 5.187 1.00 95.06 88 GLN A CA 1
ATOM 715 C C . GLN A 1 88 ? -4.158 9.698 5.213 1.00 95.06 88 GLN A C 1
ATOM 717 O O . GLN A 1 88 ? -5.004 9.763 6.107 1.00 95.06 88 GLN A O 1
ATOM 722 N N . TYR A 1 89 ? -4.188 8.782 4.245 1.00 95.50 89 TYR A N 1
ATOM 723 C CA . TYR A 1 89 ? -5.206 7.748 4.138 1.00 95.50 89 TYR A CA 1
ATOM 724 C C . TYR A 1 89 ? -5.152 6.755 5.304 1.00 95.50 89 TYR A C 1
ATOM 726 O O . TYR A 1 89 ? -6.192 6.439 5.879 1.00 95.50 89 TYR A O 1
ATOM 734 N N . LEU A 1 90 ? -3.954 6.306 5.692 1.00 94.06 90 LEU A N 1
ATOM 735 C CA . LEU A 1 90 ? -3.758 5.325 6.764 1.00 94.06 90 LEU A CA 1
ATOM 736 C C . LEU A 1 90 ? -3.889 5.922 8.174 1.00 94.06 90 LEU A C 1
ATOM 738 O O . LEU A 1 90 ? -4.252 5.205 9.108 1.00 94.06 90 LEU A O 1
ATOM 742 N N . ARG A 1 91 ? -3.663 7.230 8.348 1.00 93.50 91 ARG A N 1
ATOM 743 C CA . ARG A 1 91 ? -3.733 7.928 9.648 1.00 93.50 91 ARG A CA 1
ATOM 744 C C . ARG A 1 91 ? -4.984 7.653 10.487 1.00 93.50 91 ARG A C 1
ATOM 746 O O . ARG A 1 91 ? -4.823 7.254 11.643 1.00 93.50 91 ARG A O 1
ATOM 753 N N . PRO A 1 92 ? -6.218 7.822 9.977 1.00 90.50 92 PRO A N 1
ATOM 754 C CA . PRO A 1 92 ? -7.417 7.549 10.770 1.00 90.50 92 PRO A CA 1
ATOM 755 C C . PRO A 1 92 ? -7.593 6.067 11.133 1.00 90.50 92 PRO A C 1
ATOM 757 O O . PRO A 1 92 ? -8.289 5.774 12.101 1.00 90.50 92 PRO A O 1
ATOM 760 N N . ILE A 1 93 ? -6.987 5.146 10.377 1.00 88.56 93 ILE A N 1
ATOM 761 C CA . ILE A 1 93 ? -7.087 3.696 10.598 1.00 88.56 93 ILE A CA 1
ATOM 762 C C . ILE A 1 93 ? -6.108 3.286 11.701 1.00 88.56 93 ILE A C 1
ATOM 764 O O . ILE A 1 93 ? -6.511 2.785 12.750 1.00 88.56 93 ILE A O 1
ATOM 768 N N . VAL A 1 94 ? -4.827 3.600 11.502 1.00 88.06 94 VAL A N 1
ATOM 769 C CA . VAL A 1 94 ? -3.740 3.242 12.423 1.00 88.06 94 VAL A CA 1
ATOM 770 C C . VAL A 1 94 ? -3.878 3.960 13.774 1.00 88.06 94 VAL A C 1
ATOM 772 O O . VAL A 1 94 ? -3.489 3.425 14.812 1.00 88.06 94 VAL A O 1
ATOM 775 N N . GLY A 1 95 ? -4.466 5.163 13.792 1.00 79.00 95 GLY A N 1
ATOM 776 C CA . GLY A 1 95 ? -4.743 5.903 15.025 1.00 79.00 95 GLY A CA 1
ATOM 777 C C . GLY A 1 95 ? -5.829 5.275 15.908 1.00 79.00 95 GLY A C 1
ATOM 778 O O . GLY A 1 95 ? -5.784 5.447 17.125 1.00 79.00 95 GLY A O 1
ATOM 779 N N . LYS A 1 96 ? -6.785 4.539 15.318 1.00 74.88 96 LYS A N 1
ATOM 780 C CA . LYS A 1 96 ? -7.886 3.878 16.043 1.00 74.88 96 LYS A CA 1
ATOM 781 C C . LYS A 1 96 ? -7.515 2.482 16.519 1.00 74.88 96 LYS A C 1
ATOM 783 O O . LYS A 1 96 ? -7.864 2.108 17.637 1.00 74.88 96 LYS A O 1
ATOM 788 N N . ARG A 1 97 ? -6.814 1.712 15.685 1.00 67.44 97 ARG A N 1
ATOM 789 C CA . ARG A 1 97 ? -6.316 0.380 16.032 1.00 67.44 97 ARG A CA 1
ATOM 790 C C . ARG A 1 97 ? -4.908 0.191 15.478 1.00 67.44 97 ARG A C 1
ATOM 792 O O . ARG A 1 97 ? -4.652 0.544 14.329 1.00 67.44 97 ARG A O 1
ATOM 799 N N . PRO A 1 98 ? -3.985 -0.371 16.267 1.00 65.88 98 PRO A N 1
ATOM 800 C CA . PRO A 1 98 ? -2.635 -0.588 15.795 1.00 65.88 98 PRO A CA 1
ATOM 801 C C . PRO A 1 98 ? -2.623 -1.698 14.738 1.00 65.88 98 PRO A C 1
ATOM 803 O O . PRO A 1 98 ? -3.177 -2.774 14.963 1.00 65.88 98 PRO A O 1
ATOM 806 N N . ARG A 1 99 ? -1.864 -1.435 13.666 1.00 80.69 99 ARG A N 1
ATOM 807 C CA . ARG A 1 99 ? -1.379 -2.366 12.635 1.00 80.69 99 ARG A CA 1
ATOM 808 C C . ARG A 1 99 ? -2.204 -2.415 11.349 1.00 80.69 99 ARG A C 1
ATOM 810 O O . ARG A 1 99 ? -3.344 -2.858 11.323 1.00 80.69 99 ARG A O 1
ATOM 817 N N . VAL A 1 100 ? -1.539 -2.002 10.275 1.00 93.62 100 VAL A N 1
ATOM 818 C CA . VAL A 1 100 ? -1.817 -2.320 8.869 1.00 93.62 100 VAL A CA 1
ATOM 819 C C . VAL A 1 100 ? -0.537 -2.957 8.329 1.00 93.62 100 VAL A C 1
ATOM 821 O O . VAL A 1 100 ? 0.548 -2.520 8.714 1.00 93.62 100 VAL A O 1
ATOM 824 N N . GLN A 1 101 ? -0.631 -3.973 7.475 1.00 95.50 101 GLN A N 1
ATOM 825 C CA . GLN A 1 101 ? 0.536 -4.495 6.759 1.00 95.50 101 GLN A CA 1
ATOM 826 C C . GLN A 1 101 ? 0.499 -4.044 5.304 1.00 95.50 101 GLN A C 1
ATOM 828 O O . GLN A 1 101 ? -0.553 -4.064 4.668 1.00 95.50 101 GLN A O 1
ATOM 833 N N . LEU A 1 102 ? 1.649 -3.628 4.790 1.00 96.56 102 LEU A N 1
ATOM 834 C CA . LEU A 1 102 ? 1.849 -3.285 3.391 1.00 96.56 102 LEU A CA 1
ATOM 835 C C . LEU A 1 102 ? 2.786 -4.307 2.751 1.00 96.56 102 LEU A C 1
ATOM 837 O O . LEU A 1 102 ? 3.700 -4.792 3.413 1.00 96.56 102 LEU A O 1
ATOM 841 N N . TYR A 1 103 ? 2.572 -4.610 1.476 1.00 96.19 103 TYR A N 1
ATOM 842 C CA . TYR A 1 103 ? 3.468 -5.456 0.689 1.00 96.19 103 TYR A CA 1
ATOM 843 C C . TYR A 1 103 ? 3.652 -4.855 -0.699 1.00 96.19 103 TYR A C 1
ATOM 845 O O . TYR A 1 103 ? 2.670 -4.691 -1.422 1.00 96.19 103 TYR A O 1
ATOM 853 N N . LEU A 1 104 ? 4.886 -4.493 -1.057 1.00 93.81 104 LEU A N 1
ATOM 854 C CA . LEU A 1 104 ? 5.219 -3.990 -2.390 1.00 93.81 104 LEU A CA 1
ATOM 855 C C . LEU A 1 104 ? 5.926 -5.088 -3.189 1.00 93.81 104 LEU A C 1
ATOM 857 O O . LEU A 1 104 ? 6.981 -5.581 -2.781 1.00 93.81 104 LEU A O 1
ATOM 861 N N . CYS A 1 105 ? 5.380 -5.418 -4.353 1.00 92.12 105 CYS A N 1
ATOM 862 C CA . CYS A 1 105 ? 6.021 -6.310 -5.312 1.00 92.12 105 CYS A CA 1
ATOM 863 C C . CYS A 1 105 ? 5.828 -5.803 -6.745 1.00 92.12 105 CYS A C 1
ATOM 865 O O . CYS A 1 105 ? 5.065 -4.865 -7.008 1.00 92.12 105 CYS A O 1
ATOM 867 N N . TRP A 1 106 ? 6.536 -6.421 -7.684 1.00 90.81 106 TRP A N 1
ATOM 868 C CA . TRP A 1 106 ? 6.272 -6.230 -9.102 1.00 90.81 106 TRP A CA 1
ATOM 869 C C . TRP A 1 106 ? 5.135 -7.153 -9.539 1.00 90.81 106 TRP A C 1
ATOM 871 O O . TRP A 1 106 ? 4.889 -8.192 -8.931 1.00 90.81 106 TRP A O 1
ATOM 881 N N . TRP A 1 107 ? 4.421 -6.764 -10.590 1.00 88.62 107 TRP A N 1
ATOM 882 C CA . TRP A 1 107 ? 3.452 -7.636 -11.244 1.00 88.62 107 TRP A CA 1
ATOM 883 C C . TRP A 1 107 ? 4.132 -8.943 -11.661 1.00 88.62 107 TRP A C 1
ATOM 885 O O . TRP A 1 107 ? 5.117 -8.901 -12.398 1.00 88.62 107 TRP A O 1
ATOM 895 N N . GLY A 1 108 ? 3.564 -10.075 -11.252 1.00 89.31 108 GLY A N 1
ATOM 896 C CA . GLY A 1 108 ? 4.103 -11.418 -11.458 1.00 89.31 108 GLY A CA 1
ATOM 897 C C . GLY A 1 108 ? 4.816 -11.973 -10.224 1.00 89.31 108 GLY A C 1
ATOM 898 O O . GLY A 1 108 ? 4.889 -13.189 -10.081 1.00 89.31 108 GLY A O 1
ATOM 899 N N . ASP A 1 109 ? 5.268 -11.104 -9.314 1.00 91.75 109 ASP A N 1
ATOM 900 C CA . ASP A 1 109 ? 5.968 -11.492 -8.087 1.00 91.75 109 ASP A CA 1
ATOM 901 C C . ASP A 1 109 ? 4.992 -11.703 -6.906 1.00 91.75 109 ASP A C 1
ATOM 903 O O . ASP A 1 109 ? 5.420 -11.822 -5.762 1.00 91.75 109 ASP A O 1
ATOM 907 N N . GLU A 1 110 ? 3.671 -11.723 -7.124 1.00 92.31 110 GLU A N 1
ATOM 908 C CA . GLU A 1 110 ? 2.682 -11.852 -6.041 1.00 92.31 110 GLU A CA 1
ATOM 909 C C . GLU A 1 110 ? 2.854 -13.130 -5.210 1.00 92.31 110 GLU A C 1
ATOM 911 O O . GLU A 1 110 ? 2.557 -13.144 -4.014 1.00 92.31 110 GLU A O 1
ATOM 916 N N . ASP A 1 111 ? 3.317 -14.206 -5.843 1.00 92.38 111 ASP A N 1
ATOM 917 C CA . ASP A 1 111 ? 3.573 -15.488 -5.191 1.00 92.38 111 ASP A CA 1
ATOM 918 C C . ASP A 1 111 ? 4.961 -15.523 -4.522 1.00 92.38 111 ASP A C 1
ATOM 920 O O . ASP A 1 111 ? 5.228 -16.380 -3.683 1.00 92.38 111 ASP A O 1
ATOM 924 N N . GLU A 1 112 ? 5.851 -14.578 -4.814 1.00 92.94 112 GLU A N 1
ATOM 925 C CA . GLU A 1 112 ? 7.220 -14.627 -4.310 1.00 92.94 112 GLU A CA 1
ATOM 926 C C . GLU A 1 112 ? 7.270 -14.476 -2.790 1.00 92.94 112 GLU A C 1
ATOM 928 O O . GLU A 1 112 ? 6.562 -13.673 -2.172 1.00 92.94 112 GLU A O 1
ATOM 933 N N . LYS A 1 113 ? 8.119 -15.289 -2.157 1.00 92.38 113 LYS A N 1
ATOM 934 C CA . LYS A 1 113 ? 8.256 -15.282 -0.702 1.00 92.38 113 LYS A CA 1
ATOM 935 C C . LYS A 1 113 ? 8.813 -13.922 -0.258 1.00 92.38 113 LYS A C 1
ATOM 937 O O . LYS A 1 113 ? 9.844 -13.508 -0.784 1.00 92.38 113 LYS A O 1
ATOM 942 N N . PRO A 1 114 ? 8.209 -13.253 0.742 1.00 93.06 114 PRO A N 1
ATOM 943 C CA . PRO A 1 114 ? 8.784 -12.039 1.297 1.00 93.06 114 PRO A CA 1
ATOM 944 C C . PRO A 1 114 ? 10.213 -12.275 1.796 1.00 93.06 114 PRO A C 1
ATOM 946 O O . PRO A 1 114 ? 10.471 -13.216 2.552 1.00 93.06 114 PRO A O 1
ATOM 949 N N . GLU A 1 115 ? 11.132 -11.408 1.386 1.00 93.19 115 GLU A N 1
ATOM 950 C CA . GLU A 1 115 ? 12.547 -11.462 1.778 1.00 93.19 115 GLU A CA 1
ATOM 951 C C . GLU A 1 115 ? 12.835 -10.580 2.997 1.00 93.19 115 GLU A C 1
ATOM 953 O O . GLU A 1 115 ? 13.829 -10.763 3.707 1.00 93.19 115 GLU A O 1
ATOM 958 N N . HIS A 1 116 ? 11.954 -9.613 3.259 1.00 91.56 116 HIS A N 1
ATOM 959 C CA . HIS A 1 116 ? 12.117 -8.632 4.319 1.00 91.56 116 HIS A CA 1
ATOM 960 C C . HIS A 1 116 ? 10.822 -8.452 5.112 1.00 91.56 116 HIS A C 1
ATOM 962 O O . HIS A 1 116 ? 9.729 -8.418 4.553 1.00 91.56 116 HIS A O 1
ATOM 968 N N . GLU A 1 117 ? 10.956 -8.268 6.424 1.00 93.12 117 GLU A N 1
ATOM 969 C CA . GLU A 1 117 ? 9.880 -7.790 7.291 1.00 93.12 117 GLU A CA 1
ATOM 970 C C . GLU A 1 117 ? 10.414 -6.623 8.122 1.00 93.12 117 GLU A C 1
ATOM 972 O O . GLU A 1 117 ? 11.517 -6.681 8.674 1.00 93.12 117 GLU A O 1
ATOM 977 N N . ARG A 1 118 ? 9.640 -5.542 8.194 1.00 92.88 118 ARG A N 1
ATOM 978 C CA . ARG A 1 118 ? 9.976 -4.346 8.969 1.00 92.88 118 ARG A CA 1
ATOM 979 C C . ARG A 1 118 ? 8.731 -3.825 9.671 1.00 92.88 118 ARG A C 1
ATOM 981 O O . ARG A 1 118 ? 7.638 -3.850 9.115 1.00 92.88 118 ARG A O 1
ATOM 988 N N . GLU A 1 119 ? 8.892 -3.331 10.894 1.00 93.31 119 GLU A N 1
ATOM 989 C CA . GLU A 1 119 ? 7.860 -2.557 11.592 1.00 93.31 119 GLU A CA 1
ATOM 990 C C . GLU A 1 119 ? 8.311 -1.097 11.678 1.00 93.31 119 GLU A C 1
ATOM 992 O O . GLU A 1 119 ? 9.476 -0.828 11.968 1.00 93.31 119 GLU A O 1
ATOM 997 N N . MET A 1 120 ? 7.398 -0.158 11.432 1.00 93.56 120 MET A N 1
ATOM 998 C CA . MET A 1 120 ? 7.669 1.279 11.519 1.00 93.56 120 MET A CA 1
ATOM 999 C C . MET A 1 120 ? 6.427 2.057 11.955 1.00 93.56 120 MET A C 1
ATOM 1001 O O . MET A 1 120 ? 5.291 1.594 11.809 1.00 93.56 120 MET A O 1
ATOM 1005 N N . ARG A 1 121 ? 6.631 3.252 12.503 1.00 93.44 121 ARG A N 1
ATOM 1006 C CA . ARG A 1 121 ? 5.560 4.202 12.810 1.00 93.44 121 ARG A CA 1
ATOM 1007 C C . ARG A 1 121 ? 4.995 4.780 11.523 1.00 93.44 121 ARG A C 1
ATOM 1009 O O . ARG A 1 121 ? 5.711 4.989 10.549 1.00 93.44 121 ARG A O 1
ATOM 1016 N N . LEU A 1 122 ? 3.709 5.106 11.548 1.00 93.19 122 LEU A N 1
ATOM 1017 C CA . LEU A 1 122 ? 3.027 5.702 10.406 1.00 93.19 122 LEU A CA 1
ATOM 1018 C C . LEU A 1 122 ? 3.741 6.956 9.872 1.00 93.19 122 LEU A C 1
ATOM 1020 O O . LEU A 1 122 ? 3.915 7.065 8.661 1.00 93.19 122 LEU A O 1
ATOM 1024 N N . GLY A 1 123 ? 4.186 7.860 10.752 1.00 91.94 123 GLY A N 1
ATOM 1025 C CA . GLY A 1 123 ? 4.851 9.106 10.352 1.00 91.94 123 GLY A CA 1
ATOM 1026 C C . GLY A 1 123 ? 6.109 8.893 9.503 1.00 91.94 123 GLY A C 1
ATOM 1027 O O . GLY A 1 123 ? 6.416 9.712 8.639 1.00 91.94 123 GLY A O 1
ATOM 1028 N N . GLU A 1 124 ? 6.786 7.754 9.655 1.00 93.62 124 GLU A N 1
ATOM 1029 C CA . GLU A 1 124 ? 7.975 7.416 8.872 1.00 93.62 124 GLU A CA 1
ATOM 1030 C C . GLU A 1 124 ? 7.642 7.129 7.384 1.00 93.62 124 GLU A C 1
ATOM 1032 O O . GLU A 1 124 ? 8.522 7.244 6.537 1.00 93.62 124 GLU A O 1
ATOM 1037 N N . LEU A 1 125 ? 6.380 6.833 7.013 1.00 91.31 125 LEU A N 1
ATOM 1038 C CA . LEU A 1 125 ? 5.964 6.749 5.595 1.00 91.31 125 LEU A CA 1
ATOM 1039 C C . LEU A 1 125 ? 6.042 8.100 4.875 1.00 91.31 125 LEU A C 1
ATOM 1041 O O . LEU A 1 125 ? 6.083 8.141 3.647 1.00 91.31 125 LEU A O 1
ATOM 1045 N N . SER A 1 126 ? 5.995 9.200 5.629 1.00 87.44 126 SER A N 1
ATOM 1046 C CA . SER A 1 126 ? 6.071 10.555 5.081 1.00 87.44 126 SER A CA 1
ATOM 1047 C C . SER A 1 126 ? 7.502 11.083 4.965 1.00 87.44 126 SER A C 1
ATOM 1049 O O . SER A 1 126 ? 7.692 12.197 4.472 1.00 87.44 126 SER A O 1
ATOM 1051 N N . ASP A 1 127 ? 8.500 10.289 5.378 1.00 91.31 127 ASP A N 1
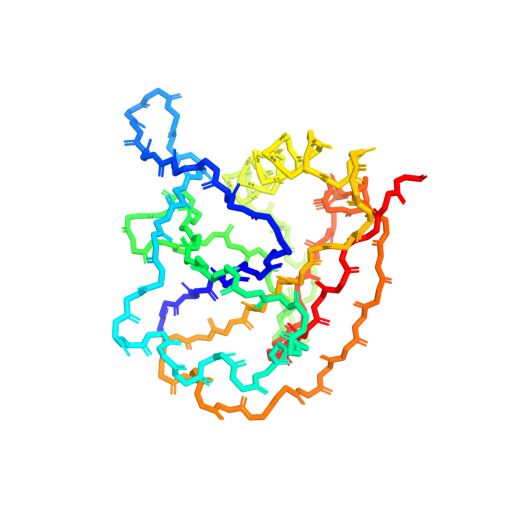ATOM 1052 C CA . ASP A 1 127 ? 9.908 10.638 5.215 1.00 91.31 127 ASP A CA 1
ATOM 1053 C C . ASP A 1 127 ? 10.223 10.835 3.715 1.00 91.31 127 ASP A C 1
ATOM 1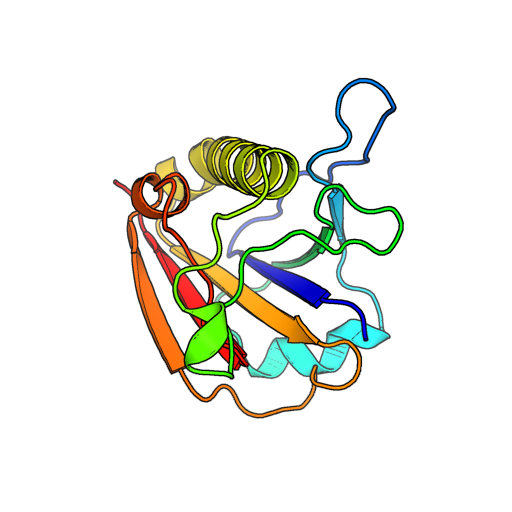055 O O . ASP A 1 127 ? 9.964 9.940 2.903 1.00 91.31 127 ASP A O 1
ATOM 1059 N N . PRO A 1 128 ? 10.785 11.991 3.309 1.00 88.12 128 PRO A N 1
ATOM 1060 C CA . PRO A 1 128 ? 11.147 12.262 1.919 1.00 88.12 128 PRO A CA 1
ATOM 1061 C C . PRO A 1 128 ? 12.151 11.281 1.303 1.00 88.12 128 PRO A C 1
ATOM 1063 O O . PRO A 1 128 ? 12.330 11.311 0.085 1.00 88.12 128 PRO A O 1
ATOM 1066 N N . LEU A 1 129 ? 12.830 10.476 2.121 1.00 90.12 129 LEU A N 1
ATOM 1067 C CA . LEU A 1 129 ? 13.790 9.444 1.738 1.00 90.12 129 LEU A CA 1
ATOM 1068 C C . LEU A 1 129 ? 13.230 8.025 1.892 1.00 90.12 129 LEU A C 1
ATOM 1070 O O . LEU A 1 129 ? 13.950 7.062 1.614 1.00 90.12 129 LEU A O 1
ATOM 1074 N N . PHE A 1 130 ? 11.971 7.874 2.316 1.00 92.56 130 PHE A N 1
ATOM 1075 C CA . PHE A 1 130 ? 11.357 6.566 2.488 1.00 92.56 130 PHE A CA 1
ATOM 1076 C C . PHE A 1 130 ? 11.362 5.778 1.176 1.00 92.56 130 PHE A C 1
ATOM 1078 O O . PHE A 1 130 ? 10.930 6.256 0.126 1.00 92.56 130 PHE A O 1
ATOM 1085 N N . ARG A 1 131 ? 11.822 4.530 1.269 1.00 93.31 131 ARG A N 1
ATOM 1086 C CA . ARG A 1 131 ? 11.765 3.539 0.201 1.00 93.31 131 ARG A CA 1
ATOM 1087 C C . ARG A 1 131 ? 11.319 2.199 0.777 1.00 93.31 131 ARG A C 1
ATOM 1089 O O . ARG A 1 131 ? 11.760 1.788 1.857 1.00 93.31 131 ARG A O 1
ATOM 1096 N N . PHE A 1 132 ? 10.463 1.513 0.035 1.00 93.25 132 PHE A N 1
ATOM 1097 C CA . PHE A 1 132 ? 10.184 0.100 0.235 1.00 93.25 132 PHE A CA 1
ATOM 1098 C C . PHE A 1 132 ? 11.413 -0.721 -0.139 1.00 93.25 132 PHE A C 1
ATOM 1100 O O . PHE A 1 132 ? 12.138 -0.382 -1.077 1.00 93.25 132 PHE A O 1
ATOM 1107 N N . ARG A 1 133 ? 11.651 -1.822 0.568 1.00 90.94 133 ARG A N 1
ATOM 1108 C CA . ARG A 1 133 ? 12.517 -2.879 0.034 1.00 90.94 133 ARG A CA 1
ATOM 1109 C C . ARG A 1 133 ? 11.678 -3.780 -0.872 1.00 90.94 133 ARG A C 1
ATOM 1111 O O . ARG A 1 133 ? 10.468 -3.895 -0.686 1.00 90.94 133 ARG A O 1
ATOM 1118 N N . ARG A 1 134 ? 12.311 -4.400 -1.866 1.00 86.00 134 ARG A N 1
ATOM 1119 C CA . ARG A 1 134 ? 11.633 -5.380 -2.721 1.00 86.00 134 ARG A CA 1
ATOM 1120 C C . ARG A 1 134 ? 11.154 -6.559 -1.861 1.00 86.00 134 ARG A C 1
ATOM 1122 O O . ARG A 1 134 ? 11.872 -6.959 -0.948 1.00 86.00 134 ARG A O 1
ATOM 1129 N N . LEU A 1 135 ? 9.959 -7.090 -2.140 1.00 90.62 135 LEU A N 1
ATOM 1130 C CA . LEU A 1 135 ? 9.365 -8.228 -1.417 1.00 90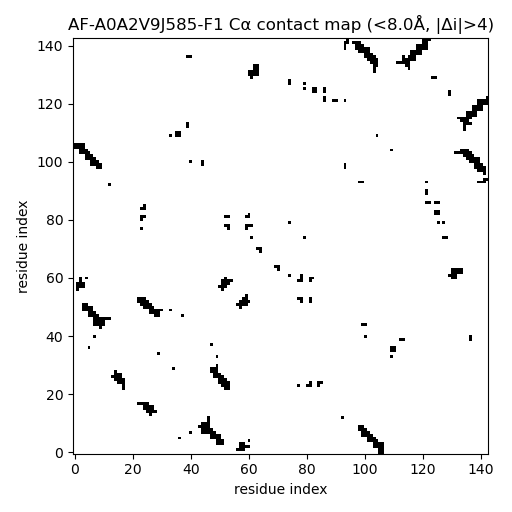.62 135 LEU A CA 1
ATOM 1131 C C . LEU A 1 135 ? 9.317 -8.011 0.114 1.00 90.62 135 LEU A C 1
ATOM 1133 O O . LEU A 1 135 ? 9.566 -8.931 0.893 1.00 90.62 135 LEU A O 1
ATOM 1137 N N . GLU A 1 136 ? 9.022 -6.784 0.554 1.00 92.50 136 GLU A N 1
ATOM 1138 C CA . GLU A 1 136 ? 8.975 -6.408 1.972 1.00 92.50 136 GLU A CA 1
ATOM 1139 C C . GLU A 1 136 ? 7.551 -6.421 2.528 1.00 92.50 136 GLU A C 1
ATOM 1141 O O . GLU A 1 136 ? 6.663 -5.764 1.985 1.00 92.50 136 GLU A O 1
ATOM 1146 N N . ILE A 1 137 ? 7.359 -7.093 3.666 1.00 94.62 137 ILE A N 1
ATOM 1147 C CA . ILE A 1 137 ? 6.189 -6.907 4.526 1.00 94.62 137 ILE A CA 1
ATOM 1148 C C . ILE A 1 137 ? 6.473 -5.777 5.510 1.00 94.62 137 ILE A C 1
ATOM 1150 O O . ILE A 1 137 ? 7.333 -5.880 6.386 1.00 94.62 137 ILE A O 1
ATOM 1154 N N . LEU A 1 138 ? 5.713 -4.696 5.390 1.00 95.00 138 LEU A N 1
ATOM 1155 C CA . LEU A 1 138 ? 5.872 -3.506 6.207 1.00 95.00 138 LEU A CA 1
ATOM 1156 C C . LEU A 1 138 ? 4.690 -3.344 7.159 1.00 95.00 138 LEU A C 1
ATOM 1158 O O . LEU A 1 138 ? 3.577 -3.021 6.749 1.00 95.00 138 LEU A O 1
ATOM 1162 N N . SER A 1 139 ? 4.932 -3.564 8.446 1.00 94.50 139 SER A N 1
ATOM 1163 C CA . SER A 1 139 ? 3.929 -3.416 9.498 1.00 94.50 139 SER A CA 1
ATOM 1164 C C . SER A 1 139 ? 3.914 -1.977 10.016 1.00 94.50 139 SER A C 1
ATOM 1166 O O . SER A 1 139 ? 4.883 -1.506 10.610 1.00 94.50 139 SER A O 1
ATOM 1168 N N . ILE A 1 140 ? 2.803 -1.272 9.811 1.00 93.94 140 ILE A N 1
ATOM 1169 C CA . ILE A 1 140 ? 2.632 0.129 10.203 1.00 93.94 140 ILE A CA 1
ATOM 1170 C C . ILE A 1 140 ? 1.926 0.218 11.553 1.00 93.94 140 ILE A C 1
ATOM 1172 O O . ILE A 1 140 ? 0.765 -0.176 11.683 1.00 93.94 140 ILE A O 1
ATOM 1176 N N . ARG A 1 141 ? 2.602 0.774 12.558 1.00 90.25 141 ARG A N 1
ATOM 1177 C CA . ARG A 1 141 ? 2.037 1.046 13.890 1.00 90.25 141 ARG A CA 1
ATOM 1178 C C . ARG A 1 141 ? 1.711 2.528 14.082 1.00 90.25 141 ARG A C 1
ATOM 1180 O O . ARG A 1 141 ? 2.112 3.379 13.289 1.00 90.25 141 ARG A O 1
ATOM 1187 N N . ARG A 1 142 ? 0.972 2.821 15.156 1.00 86.38 142 ARG A N 1
ATOM 1188 C CA . ARG A 1 142 ? 0.675 4.193 15.593 1.00 86.38 142 ARG A CA 1
ATOM 1189 C C . ARG A 1 142 ? 1.971 4.972 15.859 1.00 86.38 142 ARG A C 1
ATOM 1191 O O . ARG A 1 142 ? 3.000 4.360 16.148 1.00 86.38 142 ARG A O 1
ATOM 1198 N N . GLU A 1 143 ? 1.896 6.292 15.689 1.00 76.19 143 GLU A N 1
ATOM 1199 C CA . GLU A 1 143 ? 2.961 7.249 16.034 1.00 76.19 143 GLU A CA 1
ATOM 1200 C C . GLU A 1 143 ? 3.472 7.072 17.470 1.00 76.19 143 GLU A C 1
ATOM 1202 O O . GLU A 1 143 ? 2.636 6.787 18.361 1.00 76.19 143 GLU A O 1
#

Nearest PDB structures (foldseek):
  5nyr-assembly2_B-3  TM=1.717E-01  e=4.959E+00  Hyphomicrobium sp. MC1

Foldseek 3Di:
DAKKKKKFALDDADFDDADPVRQAKGKAFDDPLLVLLVVQDDPSRPGMIIMAGNDPRRHQAAAQDPDPVCNPPFRDPSSLVNLVVVLVRCQVVQVVPFKMKMFMEGRVCSNPAQPEEEEDESVVSNPSSDHHYHSYIYIYHHD

Sequence (143 aa):
MCQRLYIASREPLRLLKKTKHEPYLEVRPLDEVGTPVRRHFRKEFEHLYVAGAHAPCGCGFPEHPSGEHQKAAKIAQEDRLTMQRLHQYLRPIVGKRPRVQLYLCWWGDEDEKPEHEREMRLGELSDPLFRFRRLEILSIRRE

Radius of gyration: 14.06 Å; Cα contacts (8 Å, |Δi|>4): 279; chains: 1; bounding box: 37×32×31 Å

Mean predicted aligned error: 4.37 Å

Solvent-accessible surface area (backbone atoms only — not comparable to full-atom values): 7872 Å² total; per-residue (Å²): 137,45,45,41,36,34,41,30,20,68,56,85,76,82,73,37,74,58,41,96,90,48,45,30,46,28,31,42,72,56,50,81,84,52,52,57,41,59,77,78,50,63,86,76,41,77,36,54,28,37,38,26,23,46,41,95,79,20,28,43,73,53,58,59,56,92,47,81,88,45,67,78,58,78,74,53,72,60,29,52,47,11,34,45,46,50,37,63,65,45,46,73,50,27,70,75,45,74,49,36,39,35,37,41,37,48,71,87,43,49,73,57,77,67,80,38,77,48,76,46,40,44,67,57,52,54,40,88,81,52,55,43,53,74,36,22,40,38,36,31,32,48,117

pLDDT: mean 89.58, std 8.8, range [56.12, 97.06]